Protein AF-A0AAJ1B407-F1 (afdb_monomer_lite)

Radius of gyration: 13.12 Å; chains: 1; bounding box: 30×21×38 Å

Organism: Mediterraneibacter gnavus (NCBI:txid33038)

pLDDT: mean 78.02, std 11.47, range [46.03, 90.62]

Structure (mmCIF, N/CA/C/O backbone):
data_AF-A0AAJ1B407-F1
#
_entry.id   AF-A0AAJ1B407-F1
#
loop_
_atom_site.group_PDB
_atom_site.id
_atom_site.type_symbol
_atom_site.label_atom_id
_atom_site.label_alt_id
_atom_site.label_comp_id
_atom_site.label_asym_id
_atom_site.label_entity_id
_atom_site.label_seq_id
_atom_site.pdbx_PDB_ins_code
_atom_site.Cartn_x
_atom_site.Cartn_y
_atom_site.Cartn_z
_atom_site.occupancy
_atom_site.B_iso_or_equiv
_atom_site.auth_seq_id
_atom_site.auth_comp_id
_atom_site.auth_asym_id
_atom_site.auth_atom_id
_atom_site.pdbx_PDB_model_num
ATOM 1 N N . THR A 1 1 ? -3.433 7.139 -18.042 1.00 46.03 1 THR A N 1
ATOM 2 C CA . THR A 1 1 ? -4.101 7.482 -16.764 1.00 46.03 1 THR A CA 1
ATOM 3 C C . THR A 1 1 ? -3.399 6.712 -15.665 1.00 46.03 1 THR A C 1
ATOM 5 O O . THR A 1 1 ? -3.137 5.549 -15.904 1.00 46.03 1 THR A O 1
ATOM 8 N N . ILE A 1 2 ? -3.020 7.304 -14.525 1.00 51.59 2 ILE A N 1
ATOM 9 C CA . ILE A 1 2 ? -2.217 6.592 -13.505 1.00 51.59 2 ILE A CA 1
ATOM 10 C C . ILE A 1 2 ? -3.138 5.682 -12.662 1.00 51.59 2 ILE A C 1
ATOM 12 O O . ILE A 1 2 ? -3.974 6.229 -11.944 1.00 51.59 2 ILE A O 1
ATOM 16 N N . PRO A 1 3 ? -3.006 4.339 -12.704 1.00 52.22 3 PRO A N 1
ATOM 17 C CA . PRO A 1 3 ? -3.908 3.391 -12.025 1.00 52.22 3 PRO A CA 1
ATOM 18 C C . PRO A 1 3 ? -4.070 3.615 -10.521 1.00 52.22 3 PRO A C 1
ATOM 20 O O . PRO A 1 3 ? -5.150 3.426 -9.959 1.00 52.22 3 PRO A O 1
ATOM 23 N N . SER A 1 4 ? -3.010 4.091 -9.865 1.00 52.47 4 SER A N 1
ATOM 24 C CA . SER A 1 4 ? -2.996 4.342 -8.422 1.00 52.47 4 SER A CA 1
ATOM 25 C C . SER A 1 4 ? -3.956 5.447 -7.971 1.00 52.47 4 SER A C 1
ATOM 27 O O . SER A 1 4 ? -4.357 5.455 -6.810 1.00 52.47 4 SER A O 1
ATOM 29 N N . SER A 1 5 ? -4.361 6.360 -8.862 1.00 52.81 5 SER A N 1
ATOM 30 C CA . SER A 1 5 ? -5.200 7.508 -8.499 1.00 52.81 5 SER A CA 1
ATOM 31 C C . SER A 1 5 ? -6.690 7.180 -8.339 1.00 52.81 5 SER A C 1
ATOM 33 O O . SER A 1 5 ? -7.422 8.017 -7.822 1.00 52.81 5 SER A O 1
ATOM 35 N N . TYR A 1 6 ? -7.149 5.995 -8.756 1.00 56.84 6 TYR A N 1
ATOM 36 C CA . TYR A 1 6 ? -8.571 5.612 -8.695 1.00 56.84 6 TYR A CA 1
ATOM 37 C C . TYR A 1 6 ? -8.829 4.236 -8.068 1.00 56.84 6 TYR A C 1
ATOM 39 O O . TYR A 1 6 ? -9.848 4.068 -7.405 1.00 56.84 6 TYR A O 1
ATOM 47 N N . LEU A 1 7 ? -7.900 3.279 -8.175 1.00 62.81 7 LEU A N 1
ATOM 48 C CA . LEU A 1 7 ? -8.080 1.940 -7.589 1.00 62.81 7 LEU A CA 1
ATOM 49 C C . LEU A 1 7 ? -8.000 1.923 -6.057 1.00 62.81 7 LEU A C 1
ATOM 51 O O . LEU A 1 7 ? -8.832 1.312 -5.388 1.00 62.81 7 LEU A O 1
ATOM 55 N N . LEU A 1 8 ? -6.996 2.596 -5.495 1.00 70.06 8 LEU A N 1
ATOM 56 C CA . LEU A 1 8 ? -6.756 2.627 -4.051 1.00 70.06 8 LEU A CA 1
ATOM 57 C C . LEU A 1 8 ? -7.892 3.309 -3.272 1.00 70.06 8 LEU A C 1
ATOM 59 O O . LEU A 1 8 ? -8.362 2.716 -2.303 1.00 70.06 8 LEU A O 1
ATOM 63 N N . PRO A 1 9 ? -8.375 4.507 -3.662 1.00 70.44 9 PRO A N 1
ATOM 64 C CA . PRO A 1 9 ? -9.421 5.189 -2.906 1.00 70.44 9 PRO A CA 1
ATOM 65 C C . PRO A 1 9 ? -10.711 4.373 -2.786 1.00 70.44 9 PRO A C 1
ATOM 67 O O . PRO A 1 9 ? -11.270 4.286 -1.695 1.00 70.44 9 PRO A O 1
ATOM 70 N N . GLU A 1 10 ? -11.171 3.744 -3.872 1.00 74.62 10 GLU A N 1
ATOM 71 C CA . GLU A 1 10 ? -12.416 2.965 -3.857 1.00 74.62 10 GLU A CA 1
ATOM 72 C C . GLU A 1 10 ? -12.283 1.674 -3.044 1.00 74.62 10 GLU A C 1
ATOM 74 O O . GLU A 1 10 ? -13.162 1.366 -2.234 1.00 74.62 10 GLU A O 1
ATOM 79 N N . LEU A 1 11 ? -11.164 0.955 -3.195 1.00 77.50 11 LEU A N 1
ATOM 80 C CA . LEU A 1 11 ? -10.886 -0.256 -2.423 1.00 77.50 11 LEU A CA 1
ATOM 81 C C . LEU A 1 11 ? -10.800 0.046 -0.922 1.00 77.50 11 LEU A C 1
ATOM 83 O O . LEU A 1 11 ? -11.453 -0.619 -0.116 1.00 77.50 11 LEU A O 1
ATOM 87 N N . LEU A 1 12 ? -10.017 1.062 -0.548 1.00 79.25 12 LEU A N 1
ATOM 88 C CA . LEU A 1 12 ? -9.836 1.453 0.848 1.00 79.25 12 LEU A CA 1
ATOM 89 C C . LEU A 1 12 ? -11.147 1.963 1.454 1.00 79.25 12 LEU A C 1
ATOM 91 O O . LEU A 1 12 ? -11.461 1.634 2.597 1.00 79.25 12 LEU A O 1
ATOM 95 N N . ALA A 1 13 ? -11.955 2.703 0.686 1.00 80.44 13 ALA A N 1
ATOM 96 C CA . ALA A 1 13 ? -13.269 3.155 1.132 1.00 80.44 13 ALA A CA 1
ATOM 97 C C . ALA A 1 13 ? -14.243 1.988 1.359 1.00 80.44 13 ALA A C 1
ATOM 99 O O . ALA A 1 13 ? -14.986 1.992 2.342 1.00 80.44 13 ALA A O 1
ATOM 100 N N . ALA A 1 14 ? -14.257 0.984 0.476 1.00 84.19 14 ALA A N 1
ATOM 101 C CA . ALA A 1 14 ? -15.074 -0.214 0.659 1.00 84.19 14 ALA A CA 1
ATOM 102 C C . ALA A 1 14 ? -14.611 -1.031 1.875 1.00 84.19 14 ALA A C 1
ATOM 104 O O . ALA A 1 14 ? -15.439 -1.442 2.690 1.00 84.19 14 ALA A O 1
ATOM 105 N N . PHE A 1 15 ? -13.297 -1.201 2.044 1.00 84.00 15 PHE A N 1
ATOM 106 C CA . PHE A 1 15 ? -12.733 -1.923 3.181 1.00 84.00 15 PHE A CA 1
ATOM 107 C C . PHE A 1 15 ? -13.033 -1.218 4.509 1.00 84.00 15 PHE A C 1
ATOM 109 O O . PHE A 1 15 ? -13.546 -1.851 5.432 1.00 84.00 15 PHE A O 1
ATOM 116 N N . GLY A 1 16 ? -12.816 0.098 4.586 1.00 82.88 16 GLY A N 1
ATOM 117 C CA . GLY A 1 16 ? -13.088 0.893 5.786 1.00 82.88 16 GLY A CA 1
ATOM 118 C C . GLY A 1 16 ? -14.557 0.862 6.222 1.00 82.88 16 GLY A C 1
ATOM 119 O O . GLY A 1 16 ? -14.844 0.920 7.412 1.00 82.88 16 GLY A O 1
ATOM 120 N N . LYS A 1 17 ? -15.509 0.677 5.294 1.00 85.38 17 LYS A N 1
ATOM 121 C CA . LYS A 1 17 ? -16.927 0.462 5.650 1.00 85.38 17 LYS A CA 1
ATOM 122 C C . LYS A 1 17 ? -17.168 -0.867 6.365 1.00 85.38 17 LYS A C 1
ATOM 124 O O . LYS A 1 17 ? -18.048 -0.943 7.215 1.00 85.38 17 LYS A O 1
ATOM 129 N N . THR A 1 18 ? -16.427 -1.911 5.997 1.00 89.19 18 THR A N 1
ATOM 130 C CA . THR A 1 18 ? -16.533 -3.241 6.625 1.00 89.19 18 THR A CA 1
ATOM 131 C C . THR A 1 18 ? -15.716 -3.363 7.911 1.00 89.19 18 THR A C 1
ATOM 133 O O . THR A 1 18 ? -16.088 -4.138 8.786 1.00 89.19 18 THR A O 1
ATOM 136 N N . HIS A 1 19 ? -14.643 -2.577 8.041 1.00 86.44 19 HIS A N 1
ATOM 137 C CA . HIS A 1 19 ? -13.724 -2.587 9.177 1.00 86.44 19 HIS A CA 1
ATOM 138 C C . HIS A 1 19 ? -13.449 -1.144 9.643 1.00 86.44 19 HIS A C 1
ATOM 140 O O . HIS A 1 19 ? -12.410 -0.578 9.300 1.00 86.44 19 HIS A O 1
ATOM 146 N N . PRO A 1 20 ? -14.370 -0.527 10.407 1.00 82.56 20 PRO A N 1
ATOM 147 C CA . PRO A 1 20 ? -14.294 0.893 10.771 1.00 82.56 20 PRO A CA 1
ATOM 148 C C . PRO A 1 20 ? -13.118 1.240 11.694 1.00 82.56 20 PRO A C 1
ATOM 150 O O . PRO A 1 20 ? -12.716 2.398 11.756 1.00 82.56 20 PRO A O 1
ATOM 153 N N . ASP A 1 21 ? -12.550 0.248 12.380 1.00 88.56 21 ASP A N 1
ATOM 154 C CA . ASP A 1 21 ? -11.409 0.428 13.284 1.00 88.56 21 ASP A CA 1
ATOM 155 C C . ASP A 1 21 ? -10.049 0.360 12.562 1.00 88.56 21 ASP A C 1
ATOM 157 O O . ASP A 1 21 ? -9.001 0.513 13.192 1.00 88.56 21 ASP A O 1
ATOM 161 N N . VAL A 1 22 ? -10.042 0.120 11.245 1.00 84.19 22 VAL A N 1
ATOM 162 C CA . VAL A 1 22 ? -8.820 0.042 10.437 1.00 84.19 22 VAL A CA 1
ATOM 163 C C . VAL A 1 22 ? -8.544 1.391 9.779 1.00 84.19 22 VAL A C 1
ATOM 165 O O . VAL A 1 22 ? -9.353 1.910 9.012 1.00 84.19 22 VAL A O 1
ATOM 168 N N . TYR A 1 23 ? -7.358 1.935 10.050 1.00 81.06 23 TYR A N 1
ATOM 169 C CA . TYR A 1 23 ? -6.880 3.195 9.490 1.00 81.06 23 TYR A CA 1
ATOM 170 C C . TYR A 1 23 ? -5.754 2.932 8.497 1.00 81.06 23 TYR A C 1
ATOM 172 O O . TYR A 1 23 ? -4.845 2.152 8.768 1.00 81.06 23 TYR A O 1
ATOM 180 N N . PHE A 1 24 ? -5.798 3.617 7.358 1.00 81.56 24 PHE A N 1
ATOM 181 C CA . PHE A 1 24 ? -4.803 3.478 6.302 1.00 81.56 24 PHE A CA 1
ATOM 182 C C . PHE A 1 24 ? -3.934 4.725 6.214 1.00 81.56 24 PHE A C 1
ATOM 184 O O . PHE A 1 24 ? -4.447 5.843 6.164 1.00 81.56 24 PHE A O 1
ATOM 191 N N . HIS A 1 25 ? -2.622 4.528 6.123 1.00 82.25 25 HIS A N 1
ATOM 192 C CA . HIS A 1 25 ? -1.677 5.578 5.769 1.00 82.25 25 HIS A CA 1
ATOM 193 C C . HIS A 1 25 ? -1.076 5.253 4.401 1.00 82.25 25 HIS A C 1
ATOM 195 O O . HIS A 1 25 ? -0.303 4.309 4.261 1.00 82.25 25 HIS A O 1
ATOM 201 N N . SER A 1 26 ? -1.460 6.016 3.378 1.00 80.38 26 SER A N 1
ATOM 202 C CA . SER A 1 26 ? -0.989 5.802 2.007 1.00 80.38 26 SER A CA 1
ATOM 203 C C . SER A 1 26 ? 0.148 6.761 1.679 1.00 80.38 26 SER A C 1
ATOM 205 O O . SER A 1 26 ? 0.015 7.971 1.856 1.00 80.38 26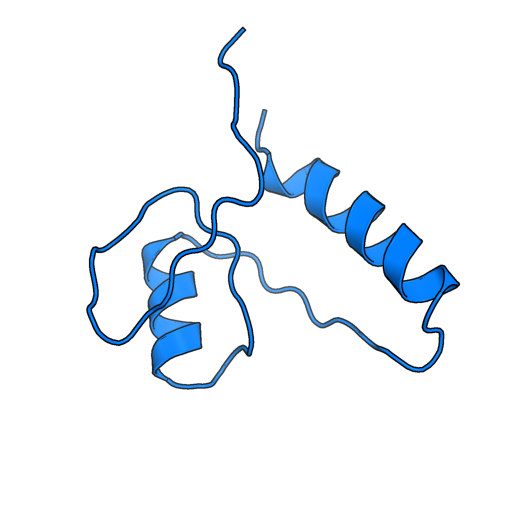 SER A O 1
ATOM 207 N N . ILE A 1 27 ? 1.242 6.227 1.139 1.00 81.44 27 ILE A N 1
ATOM 208 C CA . ILE A 1 27 ? 2.386 6.995 0.641 1.00 81.44 27 ILE A CA 1
ATOM 209 C C . ILE A 1 27 ? 2.531 6.682 -0.844 1.00 81.44 27 ILE A C 1
ATOM 211 O O . ILE A 1 27 ? 2.603 5.519 -1.231 1.00 81.44 27 ILE A O 1
ATOM 215 N N . GLN A 1 28 ? 2.569 7.716 -1.680 1.00 81.25 28 GLN A N 1
ATOM 216 C CA . GLN A 1 28 ? 2.818 7.549 -3.107 1.00 81.25 28 GLN A CA 1
ATOM 217 C C . GLN A 1 28 ? 4.318 7.681 -3.382 1.00 81.25 28 GLN A C 1
ATOM 219 O O . GLN A 1 28 ? 4.919 8.698 -3.049 1.00 81.25 28 GLN A O 1
ATOM 224 N N . SER A 1 29 ? 4.904 6.658 -3.997 1.00 82.00 29 SER A N 1
ATOM 225 C CA . SER A 1 29 ? 6.309 6.626 -4.419 1.00 82.00 29 SER A CA 1
ATOM 226 C C . SER A 1 29 ? 6.458 5.798 -5.699 1.00 82.00 29 SER A C 1
ATOM 228 O O . SER A 1 29 ? 5.473 5.240 -6.195 1.00 82.00 29 SER A O 1
ATOM 230 N N . ASP A 1 30 ? 7.660 5.749 -6.274 1.00 84.44 30 ASP A N 1
ATOM 231 C CA . ASP A 1 30 ? 7.939 4.839 -7.387 1.00 84.44 30 ASP A CA 1
ATOM 232 C C . ASP A 1 30 ? 7.996 3.368 -6.925 1.00 84.44 30 ASP A C 1
ATOM 234 O O . ASP A 1 30 ? 7.982 3.067 -5.729 1.00 84.44 30 ASP A O 1
ATOM 238 N N . SER A 1 31 ? 8.014 2.427 -7.877 1.00 81.56 31 SER A N 1
ATOM 239 C CA . SER A 1 31 ? 7.983 0.993 -7.547 1.00 81.56 31 SER A CA 1
ATOM 240 C C . SER A 1 31 ? 9.229 0.527 -6.786 1.00 81.56 31 SER A C 1
ATOM 242 O O . SER A 1 31 ? 9.109 -0.338 -5.923 1.00 81.56 31 SER A O 1
ATOM 244 N N . SER A 1 32 ? 10.404 1.099 -7.056 1.00 84.94 32 SER A N 1
ATOM 245 C CA . SER A 1 32 ? 11.652 0.710 -6.390 1.00 84.94 32 SER A CA 1
ATOM 246 C C . SER A 1 32 ? 11.674 1.183 -4.938 1.00 84.94 32 SER A C 1
ATOM 248 O O . SER A 1 32 ? 11.996 0.412 -4.035 1.00 84.94 32 SER A O 1
ATOM 250 N N . GLU A 1 33 ? 11.282 2.433 -4.701 1.00 86.81 33 GLU A N 1
ATOM 251 C CA . GLU A 1 33 ? 11.176 3.014 -3.366 1.00 86.81 33 GLU A CA 1
ATOM 252 C C . GLU A 1 33 ? 10.088 2.311 -2.545 1.00 86.81 33 GLU A C 1
ATOM 254 O O . GLU A 1 33 ? 10.308 1.970 -1.384 1.00 86.81 33 GLU A O 1
ATOM 259 N N . SER A 1 34 ? 8.944 2.018 -3.165 1.00 87.94 34 SER A N 1
ATOM 260 C CA . SER A 1 34 ? 7.865 1.241 -2.553 1.00 87.94 34 SER A CA 1
ATOM 261 C C . SER A 1 34 ? 8.337 -0.133 -2.070 1.00 87.94 34 SER A C 1
ATOM 263 O O . SER A 1 34 ? 8.012 -0.533 -0.957 1.00 87.94 34 SER A O 1
ATOM 265 N N . ILE A 1 35 ? 9.135 -0.842 -2.875 1.00 87.44 35 ILE A N 1
ATOM 266 C CA . ILE A 1 35 ? 9.684 -2.156 -2.504 1.00 87.44 35 ILE A CA 1
ATOM 267 C C . ILE A 1 35 ? 10.707 -2.013 -1.382 1.00 87.44 35 ILE A C 1
ATOM 269 O O . ILE A 1 35 ? 10.631 -2.752 -0.405 1.00 87.44 35 ILE A O 1
ATOM 273 N N . SER A 1 36 ? 11.605 -1.027 -1.461 1.00 88.94 36 SER A N 1
ATOM 274 C CA . SER A 1 36 ? 12.562 -0.755 -0.380 1.00 88.94 36 SER A CA 1
ATOM 275 C C . SER A 1 36 ? 11.858 -0.514 0.957 1.00 88.94 36 SER A C 1
ATOM 277 O O . SER A 1 36 ? 12.296 -1.048 1.969 1.00 88.94 36 SER A O 1
ATOM 279 N N . ARG A 1 37 ? 10.743 0.227 0.952 1.00 89.62 37 ARG A N 1
ATOM 280 C CA . ARG A 1 37 ? 9.947 0.521 2.153 1.00 89.62 37 ARG A CA 1
ATOM 281 C C . ARG A 1 37 ? 9.237 -0.702 2.736 1.00 89.62 37 ARG A C 1
ATOM 283 O O . ARG A 1 37 ? 8.927 -0.721 3.922 1.00 89.62 37 ARG A O 1
ATOM 290 N N . VAL A 1 38 ? 8.937 -1.706 1.911 1.00 90.12 38 VAL A N 1
ATOM 291 C CA . VAL A 1 38 ? 8.428 -3.000 2.396 1.00 90.12 38 VAL A CA 1
ATOM 292 C C . VAL A 1 38 ? 9.572 -3.798 3.020 1.00 90.12 38 VAL A C 1
ATOM 294 O O . VAL A 1 38 ? 9.419 -4.355 4.102 1.00 90.12 38 VAL A O 1
ATOM 297 N N . LEU A 1 39 ? 10.737 -3.818 2.366 1.00 88.75 39 LEU A N 1
ATOM 298 C CA . LEU A 1 39 ? 11.922 -4.545 2.830 1.00 88.75 39 LEU A CA 1
ATOM 299 C C . LEU A 1 39 ? 12.489 -3.998 4.146 1.00 88.75 39 LEU A C 1
ATOM 301 O O . LEU A 1 39 ? 12.967 -4.772 4.974 1.00 88.75 39 LEU A O 1
ATOM 305 N N . ASP A 1 40 ? 12.439 -2.681 4.346 1.00 90.31 40 ASP A N 1
ATOM 306 C CA . ASP A 1 40 ? 12.907 -2.02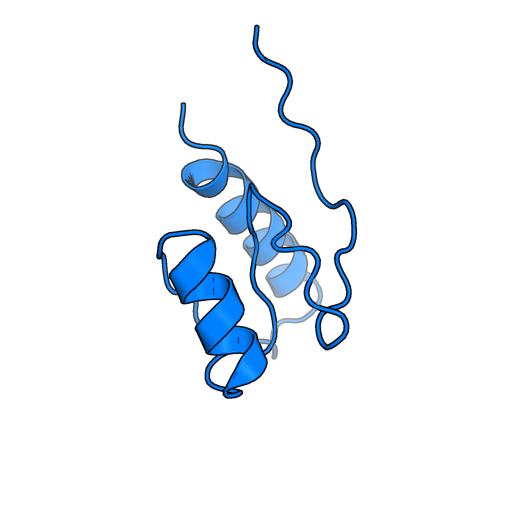4 5.571 1.00 90.31 40 ASP A CA 1
ATOM 307 C C . ASP A 1 40 ? 11.842 -1.949 6.686 1.00 90.31 40 ASP A C 1
ATOM 309 O O . ASP A 1 40 ? 12.158 -1.555 7.811 1.00 90.31 40 ASP A O 1
ATOM 313 N N . GLY A 1 41 ? 10.602 -2.365 6.401 1.00 88.94 41 GLY A N 1
ATOM 314 C CA . GLY A 1 41 ? 9.488 -2.376 7.351 1.00 88.94 41 GLY A CA 1
ATOM 315 C C . GLY A 1 41 ? 8.822 -1.015 7.587 1.00 88.94 41 GLY A C 1
ATOM 316 O O . GLY A 1 41 ? 8.047 -0.877 8.532 1.00 88.94 41 GLY A O 1
ATOM 317 N N . THR A 1 42 ? 9.098 -0.003 6.760 1.00 90.62 42 THR A N 1
ATOM 318 C CA . THR A 1 42 ? 8.423 1.306 6.819 1.00 90.62 42 THR A CA 1
ATOM 319 C C . THR A 1 42 ? 6.940 1.210 6.453 1.00 90.62 42 THR A C 1
ATOM 321 O O . THR A 1 42 ? 6.137 2.005 6.945 1.00 90.62 42 THR A O 1
ATOM 324 N N . VAL A 1 43 ? 6.568 0.274 5.575 1.00 89.31 43 VAL A N 1
ATOM 325 C CA . VAL A 1 43 ? 5.172 0.002 5.201 1.00 89.31 43 VAL A CA 1
ATOM 326 C C . VAL A 1 43 ? 4.883 -1.495 5.228 1.00 89.31 43 VAL A C 1
ATOM 328 O O . VAL A 1 43 ? 5.748 -2.304 4.903 1.00 89.31 43 VAL A O 1
ATOM 331 N N . ASP A 1 44 ? 3.644 -1.861 5.555 1.00 88.44 44 ASP A N 1
ATOM 332 C CA . ASP A 1 44 ? 3.228 -3.269 5.595 1.00 88.44 44 ASP A CA 1
ATOM 333 C C . ASP A 1 44 ? 3.059 -3.872 4.192 1.00 88.44 44 ASP A C 1
ATOM 335 O O . ASP A 1 44 ? 3.318 -5.053 3.966 1.00 88.44 44 ASP A O 1
ATOM 339 N N . LEU A 1 45 ? 2.571 -3.066 3.244 1.00 87.44 45 LEU A N 1
ATOM 340 C CA . LEU A 1 45 ? 2.205 -3.485 1.893 1.00 87.44 45 LEU A CA 1
ATOM 341 C C . LEU A 1 45 ? 2.494 -2.357 0.900 1.00 87.44 45 LEU A C 1
ATOM 343 O O . LEU A 1 45 ? 2.320 -1.179 1.217 1.00 87.44 45 LEU A O 1
ATOM 347 N N . ALA A 1 46 ? 2.852 -2.723 -0.330 1.00 87.19 46 ALA A N 1
ATOM 348 C CA . ALA A 1 46 ? 3.003 -1.783 -1.432 1.00 87.19 46 ALA A CA 1
ATOM 349 C C . ALA A 1 46 ? 2.296 -2.272 -2.698 1.00 87.19 46 ALA A C 1
ATOM 351 O O . ALA A 1 46 ? 2.306 -3.460 -3.022 1.00 87.19 46 ALA A O 1
ATOM 352 N N . LEU A 1 47 ? 1.712 -1.329 -3.438 1.00 84.12 47 LEU A N 1
ATOM 353 C CA . LEU A 1 47 ? 1.162 -1.568 -4.768 1.00 84.12 47 LEU A CA 1
ATOM 354 C C . LEU A 1 47 ? 2.166 -1.075 -5.805 1.00 84.12 47 LEU A C 1
ATOM 356 O O . LEU A 1 47 ? 2.446 0.119 -5.889 1.00 84.12 47 LEU A O 1
ATOM 360 N N . VAL A 1 48 ? 2.704 -2.005 -6.590 1.00 84.38 48 VAL A N 1
ATOM 361 C CA . VAL A 1 48 ? 3.778 -1.736 -7.550 1.00 84.38 48 VAL A CA 1
ATOM 362 C C . VAL A 1 48 ? 3.410 -2.228 -8.941 1.00 84.38 48 VAL A C 1
ATOM 364 O O . VAL A 1 48 ? 2.731 -3.241 -9.096 1.00 84.38 48 VAL A O 1
ATOM 367 N N . GLY A 1 49 ? 3.868 -1.503 -9.962 1.00 77.88 49 GLY A N 1
ATOM 368 C CA . GLY A 1 49 ? 3.671 -1.880 -11.366 1.00 77.88 49 GLY A CA 1
ATOM 369 C C . GLY A 1 49 ? 4.781 -2.780 -11.913 1.00 77.88 49 GLY A C 1
ATOM 370 O O . GLY A 1 49 ? 4.663 -3.310 -13.014 1.00 77.88 49 GLY A O 1
ATOM 371 N N . GLN A 1 50 ? 5.875 -2.940 -11.166 1.00 75.19 50 GLN A N 1
ATOM 372 C CA . GLN A 1 50 ? 7.042 -3.715 -11.572 1.00 75.19 50 GLN A CA 1
ATOM 373 C C . GLN A 1 50 ? 7.458 -4.671 -10.458 1.00 75.19 50 GLN A C 1
ATOM 375 O O . GLN A 1 50 ? 7.463 -4.315 -9.283 1.00 75.19 50 GLN A O 1
ATOM 380 N N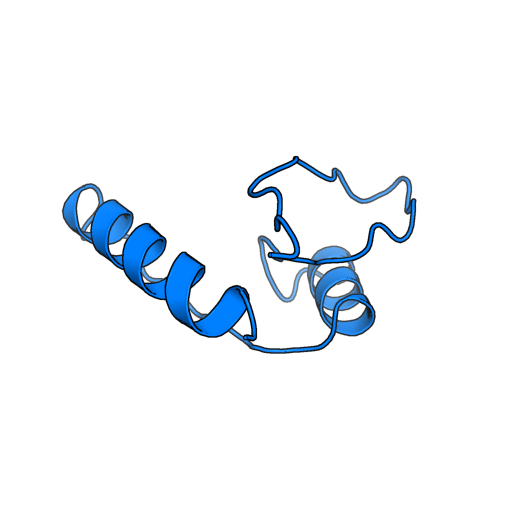 . ASN A 1 51 ? 7.822 -5.890 -10.849 1.00 73.56 51 ASN A N 1
ATOM 381 C CA . ASN A 1 51 ? 8.345 -6.905 -9.946 1.00 73.56 51 ASN A CA 1
ATOM 382 C C . ASN A 1 51 ? 9.879 -6.887 -10.024 1.00 73.56 51 ASN A C 1
ATOM 384 O O . ASN A 1 51 ? 10.443 -7.137 -11.091 1.00 73.56 51 ASN A O 1
ATOM 388 N N . THR A 1 52 ? 10.551 -6.600 -8.907 1.00 71.62 52 THR A N 1
ATOM 389 C CA . THR A 1 52 ? 12.024 -6.586 -8.819 1.00 71.62 52 THR A CA 1
ATOM 390 C C . THR A 1 52 ? 12.640 -7.981 -8.677 1.00 71.62 52 THR A C 1
ATOM 392 O O . THR A 1 52 ? 13.860 -8.107 -8.691 1.00 71.62 52 THR A O 1
ATOM 395 N N . ARG A 1 53 ? 11.813 -9.035 -8.613 1.00 67.44 53 ARG A N 1
ATOM 396 C CA . ARG A 1 53 ? 12.174 -10.449 -8.402 1.00 67.44 53 ARG A CA 1
ATOM 397 C C . ARG A 1 53 ? 12.983 -10.692 -7.129 1.00 67.44 53 AR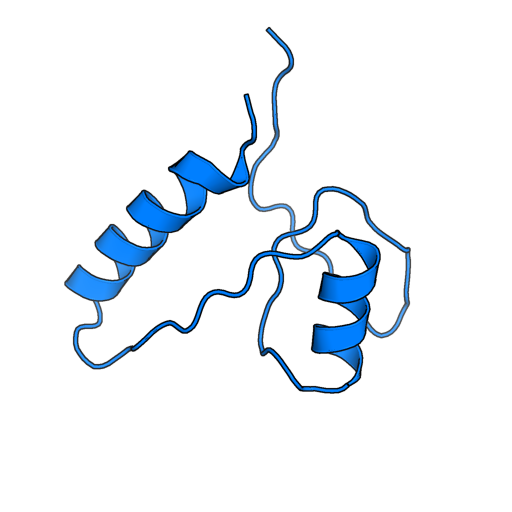G A C 1
ATOM 399 O O . ARG A 1 53 ? 13.742 -11.654 -7.067 1.00 67.44 53 ARG A O 1
ATOM 406 N N . ASP A 1 54 ? 12.819 -9.829 -6.134 1.00 76.44 54 ASP A N 1
ATOM 407 C CA . ASP A 1 54 ? 13.461 -10.011 -4.841 1.00 76.44 54 ASP A CA 1
ATOM 408 C C . ASP A 1 54 ? 12.850 -11.222 -4.114 1.00 76.44 54 ASP A C 1
ATOM 410 O O . ASP A 1 54 ? 11.631 -11.302 -3.966 1.00 76.44 54 ASP A O 1
ATOM 414 N N . GLU A 1 55 ? 13.685 -12.170 -3.679 1.00 76.75 55 GLU A N 1
ATOM 415 C CA . GLU A 1 55 ? 13.246 -13.399 -2.997 1.00 76.75 55 GLU A CA 1
ATOM 416 C C . GLU A 1 55 ? 12.654 -13.131 -1.607 1.00 76.75 55 GLU A C 1
ATOM 418 O O . GLU A 1 55 ? 11.929 -13.968 -1.068 1.00 76.75 55 GLU A O 1
ATOM 423 N N . SER A 1 56 ? 12.936 -11.961 -1.029 1.00 83.44 56 SER A N 1
ATOM 424 C CA . SER A 1 56 ? 12.383 -11.540 0.259 1.00 83.44 56 SER A CA 1
ATOM 425 C C . SER A 1 56 ? 11.012 -10.860 0.148 1.00 83.44 56 SER A C 1
ATOM 427 O O . SER A 1 56 ? 10.375 -10.596 1.169 1.00 83.44 56 SER A O 1
ATOM 429 N N . CYS A 1 57 ? 10.506 -10.647 -1.073 1.00 83.06 57 CYS A N 1
ATOM 430 C CA . CYS A 1 57 ? 9.173 -10.104 -1.326 1.00 83.06 57 CYS A CA 1
ATOM 431 C C . CYS A 1 57 ? 8.243 -11.132 -1.983 1.00 83.06 57 CYS A C 1
ATOM 433 O O . CYS A 1 57 ? 8.574 -11.776 -2.977 1.00 83.06 57 CYS A O 1
ATOM 435 N N . VAL A 1 58 ? 7.008 -11.209 -1.484 1.00 85.81 58 VAL A N 1
ATOM 436 C CA . VAL A 1 58 ? 5.929 -11.954 -2.141 1.00 85.81 58 VAL A CA 1
ATOM 437 C C . VAL A 1 58 ? 5.097 -10.986 -2.975 1.00 85.81 58 VAL A C 1
ATOM 439 O O . VAL A 1 58 ? 4.462 -10.080 -2.442 1.00 85.81 58 VAL A O 1
ATOM 442 N N . PHE A 1 59 ? 5.072 -11.197 -4.290 1.00 85.81 59 PHE A N 1
ATOM 443 C CA . PHE A 1 59 ? 4.278 -10.389 -5.217 1.00 85.81 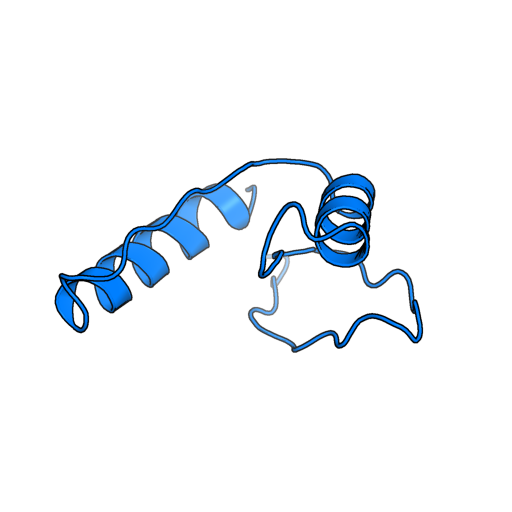59 PHE A CA 1
ATOM 444 C C . PHE A 1 59 ? 2.960 -11.095 -5.537 1.00 85.81 59 PHE A C 1
ATOM 446 O O . PHE A 1 59 ? 2.953 -12.172 -6.136 1.00 85.81 59 PHE A O 1
ATOM 453 N N . ILE A 1 60 ? 1.841 -10.474 -5.159 1.00 85.88 60 ILE A N 1
ATOM 454 C CA . ILE A 1 60 ? 0.492 -10.997 -5.399 1.00 85.88 60 ILE A CA 1
ATOM 455 C C . ILE A 1 60 ? -0.161 -10.172 -6.517 1.00 85.88 60 ILE A C 1
ATOM 457 O O . ILE A 1 60 ? -0.265 -8.951 -6.377 1.00 85.88 60 ILE A O 1
ATOM 461 N N . PRO A 1 61 ? -0.615 -10.794 -7.623 1.00 82.81 61 PRO A N 1
ATOM 462 C CA . PRO A 1 61 ? -1.353 -10.086 -8.664 1.00 82.81 61 PRO A CA 1
ATOM 463 C C . PRO A 1 61 ? -2.637 -9.475 -8.091 1.00 82.81 61 PRO A C 1
ATOM 465 O O . PRO A 1 61 ? -3.503 -10.200 -7.607 1.00 82.81 61 PRO A O 1
ATOM 468 N N . PHE A 1 62 ? -2.754 -8.147 -8.147 1.00 77.75 62 PHE A N 1
ATOM 469 C CA . PHE A 1 62 ? -3.906 -7.419 -7.604 1.00 77.75 62 PHE A CA 1
ATOM 470 C C . PHE A 1 62 ? -4.835 -6.889 -8.702 1.00 77.75 62 PHE A C 1
ATOM 472 O O . PHE A 1 62 ? -6.042 -7.110 -8.667 1.00 77.75 62 PHE A O 1
ATOM 479 N N . CYS A 1 63 ? -4.270 -6.210 -9.697 1.00 72.44 63 CYS A N 1
ATOM 480 C CA . CYS A 1 63 ? -5.010 -5.630 -10.809 1.00 72.44 63 CYS A CA 1
ATOM 481 C C . CYS A 1 63 ? -4.170 -5.763 -12.083 1.00 72.44 63 CYS A C 1
ATOM 483 O O . CYS A 1 63 ? -2.959 -5.542 -12.043 1.00 72.44 63 CYS A O 1
ATOM 485 N N . HIS A 1 64 ? -4.800 -6.161 -13.188 1.00 65.00 64 HIS A N 1
ATOM 486 C CA . HIS A 1 64 ? -4.199 -6.067 -14.514 1.00 65.00 64 HIS A CA 1
ATOM 487 C C . HIS A 1 64 ? -4.622 -4.738 -15.133 1.00 65.00 64 HIS A C 1
ATOM 489 O O . HIS A 1 64 ? -5.815 -4.464 -15.241 1.00 65.00 64 HIS A O 1
ATOM 495 N N . ASP A 1 65 ? -3.639 -3.929 -15.514 1.00 66.12 65 ASP A N 1
ATOM 496 C CA . ASP A 1 65 ? -3.866 -2.743 -16.332 1.00 66.12 65 ASP A CA 1
ATOM 497 C C . ASP A 1 65 ? -3.988 -3.197 -17.795 1.00 66.12 65 ASP A C 1
ATOM 499 O O . ASP A 1 65 ? -3.057 -3.801 -18.336 1.00 66.12 65 ASP A O 1
ATOM 503 N N . GLU A 1 66 ? -5.140 -2.966 -18.422 1.00 58.19 66 GLU A N 1
ATOM 504 C CA . GLU A 1 66 ? -5.297 -3.143 -19.866 1.00 58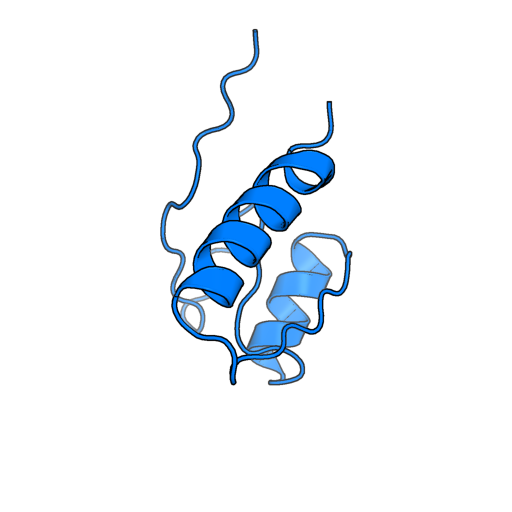.19 66 GLU A CA 1
ATOM 505 C C . GLU A 1 66 ? -5.088 -1.788 -20.548 1.00 58.19 66 GLU A C 1
ATOM 507 O O . GLU A 1 66 ? -5.874 -0.855 -20.378 1.00 58.19 66 GLU A O 1
ATOM 512 N N . LEU A 1 67 ? -4.014 -1.682 -21.337 1.00 54.59 67 LEU A N 1
ATOM 513 C CA . LEU A 1 67 ? -3.800 -0.561 -22.251 1.00 54.59 67 LEU A CA 1
ATOM 514 C C . LEU A 1 67 ? -4.885 -0.594 -23.339 1.00 54.59 67 LEU A C 1
ATOM 516 O O . LEU A 1 67 ? -4.788 -1.385 -24.277 1.00 54.59 67 LEU A O 1
ATOM 520 N N . VAL A 1 68 ? -5.903 0.258 -23.198 1.00 59.84 68 VAL A N 1
ATOM 521 C CA . VAL A 1 68 ? -6.864 0.609 -24.262 1.00 59.84 68 VAL A CA 1
ATOM 522 C C . VAL A 1 68 ? -6.319 1.682 -25.193 1.00 59.84 68 VAL A C 1
ATOM 524 O O . VAL A 1 68 ? -5.702 2.653 -24.694 1.00 59.84 68 VAL A O 1
#

Sequence (68 aa):
TIPSSYLLPELLAAFGKTHPDVYFHSIQSDSSESISRVLDGTVDLALVGQNTRDESCVFIPFCHDELV

Secondary structure (DSSP, 8-state):
--THHHHHHHHHHHHHHH-TT---------HHHHHHHHHTTS-S----SS----TT------------

Foldseek 3Di:
DDPVVPPVVVVVVVVCVVPVPDDDDDDDDAQVVQVVCCVVVVDVDGDYPDDPVDPVDDDDDDDDDDDD

InterPro domains:
  IPR005119 LysR, substrate-binding [PF03466] (4-68)